Protein AF-A1ZEI4-F1 (afdb_monomer_lite)

pLDDT: mean 86.23, std 11.78, range [43.34, 96.62]

Structure (mmCIF, N/CA/C/O backbone):
data_AF-A1ZEI4-F1
#
_entry.id   AF-A1ZEI4-F1
#
loop_
_atom_site.group_PDB
_atom_site.id
_atom_site.type_symbol
_atom_site.label_atom_id
_atom_site.label_alt_id
_atom_site.label_comp_id
_atom_site.label_asym_id
_atom_site.label_entity_id
_atom_site.label_seq_id
_atom_site.pdbx_PDB_ins_code
_atom_site.Cartn_x
_atom_site.Cartn_y
_atom_site.Cartn_z
_atom_site.occupancy
_atom_site.B_iso_or_equiv
_atom_site.auth_seq_id
_atom_site.auth_comp_id
_atom_site.auth_asym_id
_atom_site.auth_atom_id
_atom_site.pdbx_PDB_model_num
ATOM 1 N N . MET A 1 1 ? 19.259 29.537 -22.374 1.00 51.06 1 MET A N 1
ATOM 2 C CA . MET A 1 1 ? 19.710 28.128 -22.370 1.00 51.06 1 MET A CA 1
ATOM 3 C C . MET A 1 1 ? 18.595 27.270 -21.790 1.00 51.06 1 MET A C 1
ATOM 5 O O . MET A 1 1 ? 18.372 27.318 -20.586 1.00 51.06 1 MET A O 1
ATOM 9 N N . SER A 1 2 ? 17.833 26.570 -22.631 1.00 57.28 2 SER A N 1
ATOM 10 C CA . SER A 1 2 ? 16.853 25.578 -22.183 1.00 57.28 2 SER A CA 1
ATOM 11 C C . SER A 1 2 ? 17.604 24.323 -21.741 1.00 57.28 2 SER A C 1
ATOM 13 O O . SER A 1 2 ? 18.310 23.696 -22.524 1.00 57.28 2 SER A O 1
ATOM 15 N N . TRP A 1 3 ? 17.487 23.968 -20.464 1.00 68.12 3 TRP A N 1
ATOM 16 C CA . TRP A 1 3 ? 17.975 22.688 -19.955 1.00 68.12 3 TRP A CA 1
ATOM 17 C C . TRP A 1 3 ? 17.010 21.588 -20.396 1.00 68.12 3 TRP A C 1
ATOM 19 O O . TR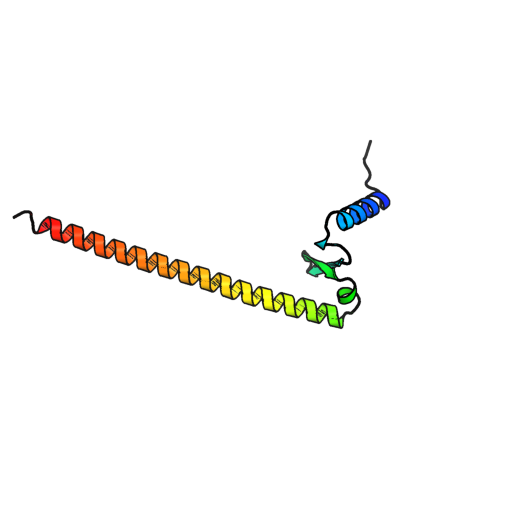P A 1 3 ? 16.135 21.165 -19.638 1.00 68.12 3 TRP A O 1
ATOM 29 N N . GLU A 1 4 ? 17.115 21.162 -21.651 1.00 84.19 4 GLU A N 1
ATOM 30 C CA . GLU A 1 4 ? 16.332 20.030 -22.129 1.00 84.19 4 GLU A CA 1
ATOM 31 C C . GLU A 1 4 ? 16.863 18.738 -21.513 1.00 84.19 4 GLU A C 1
ATOM 33 O O . GLU A 1 4 ? 17.978 18.294 -21.773 1.00 84.19 4 GLU A O 1
ATOM 38 N N . ILE A 1 5 ? 16.041 18.127 -20.659 1.00 84.19 5 ILE A N 1
ATOM 39 C CA . ILE A 1 5 ? 16.358 16.844 -20.037 1.00 84.19 5 ILE A CA 1
ATOM 40 C C . ILE A 1 5 ? 16.322 15.763 -21.115 1.00 84.19 5 ILE A C 1
ATOM 42 O O . ILE A 1 5 ? 15.239 15.330 -21.538 1.00 84.19 5 ILE A O 1
ATOM 46 N N . THR A 1 6 ? 17.501 15.274 -21.492 1.00 91.38 6 THR A N 1
ATOM 47 C CA . THR A 1 6 ? 17.642 14.242 -22.516 1.00 91.38 6 THR A CA 1
ATOM 48 C C . THR A 1 6 ? 17.179 12.871 -22.013 1.00 91.38 6 THR A C 1
ATOM 50 O O . THR A 1 6 ? 17.016 12.611 -20.812 1.00 91.38 6 THR A O 1
ATOM 53 N N . TRP A 1 7 ? 16.964 11.937 -22.942 1.00 88.75 7 TRP A N 1
ATOM 54 C CA . TRP A 1 7 ? 16.660 10.545 -22.597 1.00 88.75 7 TRP A CA 1
ATOM 55 C C . TRP A 1 7 ? 17.791 9.888 -21.788 1.00 88.75 7 TRP A C 1
ATOM 57 O O . TRP A 1 7 ? 17.527 9.125 -20.851 1.00 88.75 7 TRP A O 1
ATOM 67 N N . GLU A 1 8 ? 19.047 10.218 -22.099 1.00 91.25 8 GLU A N 1
ATOM 68 C CA . GLU A 1 8 ? 20.205 9.715 -21.362 1.00 91.25 8 GLU A CA 1
ATOM 69 C C . GLU A 1 8 ? 20.233 10.207 -19.919 1.00 91.25 8 GLU A C 1
ATOM 71 O O . GLU A 1 8 ? 20.485 9.408 -19.013 1.00 91.25 8 GLU A O 1
ATOM 76 N N . ASP A 1 9 ? 19.904 11.479 -19.685 1.00 89.94 9 ASP A N 1
ATOM 77 C CA . ASP A 1 9 ? 19.853 12.056 -18.339 1.00 89.94 9 ASP A CA 1
ATOM 78 C C . ASP A 1 9 ? 18.812 11.346 -17.478 1.00 89.94 9 ASP A C 1
ATOM 80 O O . ASP A 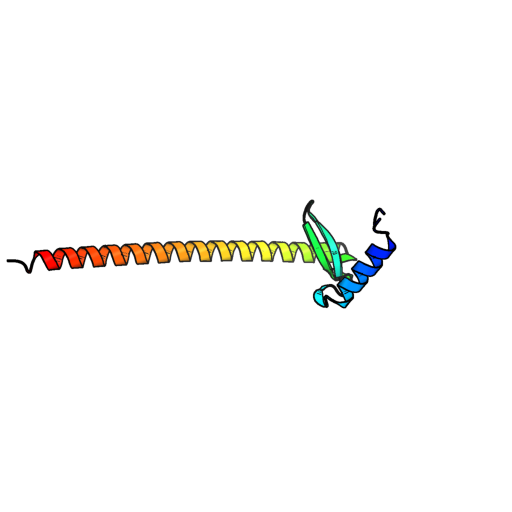1 9 ? 19.084 10.970 -16.334 1.00 89.94 9 ASP A O 1
ATOM 84 N N . ARG A 1 10 ? 17.642 11.031 -18.051 1.00 88.19 10 ARG A N 1
ATOM 85 C CA . ARG A 1 10 ? 16.611 10.228 -17.370 1.00 88.19 10 ARG A CA 1
ATOM 86 C C . ARG A 1 10 ? 17.124 8.830 -17.032 1.00 88.19 10 ARG A C 1
ATOM 88 O O . ARG A 1 10 ? 16.828 8.305 -15.952 1.00 88.19 10 ARG A O 1
ATOM 95 N N . ARG A 1 11 ? 17.896 8.208 -17.929 1.00 88.88 11 ARG A N 1
ATOM 96 C CA . ARG A 1 11 ? 18.479 6.875 -17.710 1.00 88.88 11 ARG A CA 1
ATOM 97 C C . ARG A 1 11 ? 19.535 6.903 -16.603 1.00 88.88 11 ARG A C 1
ATOM 99 O O . ARG A 1 11 ? 19.489 6.050 -15.712 1.00 88.88 11 ARG A O 1
ATOM 106 N N . LYS A 1 12 ? 20.436 7.892 -16.627 1.00 89.44 12 LYS A N 1
ATOM 107 C CA . LYS A 1 12 ? 21.474 8.126 -15.609 1.00 89.44 12 LYS A CA 1
ATOM 108 C C . LYS A 1 12 ? 20.843 8.407 -14.244 1.00 89.44 12 LYS A C 1
ATOM 110 O O . LYS A 1 12 ? 21.172 7.727 -13.273 1.00 89.44 12 LYS A O 1
ATOM 115 N N . ALA A 1 13 ? 19.850 9.294 -14.178 1.00 86.19 13 ALA A N 1
ATOM 116 C CA . ALA A 1 13 ? 19.108 9.596 -12.954 1.00 86.19 13 ALA A CA 1
ATOM 117 C C . ALA A 1 13 ? 18.395 8.360 -12.379 1.00 86.19 13 ALA A C 1
ATOM 119 O O . ALA A 1 13 ? 18.446 8.106 -11.174 1.00 86.19 13 ALA A O 1
ATOM 120 N N . LYS A 1 14 ? 17.776 7.534 -13.234 1.00 83.12 14 LYS A N 1
ATOM 121 C CA . LYS A 1 14 ? 17.136 6.279 -12.812 1.00 83.12 14 LYS A CA 1
ATOM 122 C C . LYS A 1 14 ? 18.142 5.281 -12.237 1.00 83.12 14 LYS A C 1
ATOM 124 O O . LYS A 1 14 ? 17.855 4.663 -11.212 1.00 83.12 14 LYS A O 1
ATOM 129 N N . ALA A 1 15 ? 19.301 5.122 -12.873 1.00 84.19 15 ALA A N 1
ATOM 130 C CA . ALA A 1 15 ? 20.363 4.249 -12.378 1.00 84.19 15 ALA A CA 1
ATOM 131 C C . ALA A 1 15 ? 20.906 4.745 -11.027 1.00 84.19 15 ALA A C 1
ATOM 133 O O . ALA A 1 15 ? 20.972 3.974 -10.070 1.00 84.19 15 ALA A O 1
ATOM 134 N N . LEU A 1 16 ? 21.181 6.048 -10.911 1.00 87.12 16 LEU A N 1
ATOM 135 C CA . LEU A 1 16 ? 21.615 6.689 -9.669 1.00 87.12 16 LEU A CA 1
ATOM 136 C C . LEU A 1 16 ? 20.593 6.489 -8.538 1.00 87.12 16 LEU A C 1
ATOM 138 O O . LEU A 1 16 ? 20.959 6.137 -7.416 1.00 87.12 16 LEU A O 1
ATOM 142 N N . ALA A 1 17 ? 19.299 6.644 -8.833 1.00 81.12 17 ALA A N 1
ATOM 143 C CA . ALA A 1 17 ? 18.226 6.407 -7.872 1.00 81.12 17 ALA A CA 1
ATOM 144 C C . ALA A 1 17 ? 18.164 4.941 -7.413 1.00 81.12 17 ALA A C 1
ATOM 146 O O . ALA A 1 17 ? 17.947 4.683 -6.230 1.00 81.12 17 ALA A O 1
ATOM 147 N N . GLN A 1 18 ? 18.383 3.976 -8.312 1.00 79.94 18 GLN A N 1
ATOM 148 C CA . GLN A 1 18 ? 18.439 2.552 -7.960 1.00 79.94 18 GLN A CA 1
ATOM 149 C C . GLN A 1 18 ? 19.663 2.195 -7.110 1.00 79.94 18 GLN A C 1
ATOM 151 O O . GLN A 1 18 ? 19.544 1.356 -6.217 1.00 79.94 18 GLN A O 1
ATOM 156 N N . ILE A 1 19 ? 20.813 2.828 -7.367 1.00 80.62 19 ILE A N 1
ATOM 157 C CA . ILE A 1 19 ? 22.039 2.655 -6.575 1.00 80.62 19 ILE A CA 1
ATOM 158 C C . ILE A 1 19 ? 21.837 3.217 -5.165 1.00 80.62 19 ILE A C 1
ATOM 160 O O . ILE A 1 19 ? 22.076 2.522 -4.179 1.00 80.62 19 ILE A O 1
ATOM 164 N N . ARG A 1 20 ? 21.332 4.453 -5.061 1.00 82.81 20 ARG A N 1
ATOM 165 C CA . ARG A 1 20 ? 21.120 5.135 -3.774 1.00 82.81 20 ARG A CA 1
ATOM 166 C C . ARG A 1 20 ? 19.997 4.501 -2.953 1.00 82.81 20 ARG A C 1
ATOM 168 O O . ARG A 1 20 ? 20.097 4.406 -1.733 1.00 82.81 20 ARG A O 1
ATOM 175 N N . GLN A 1 21 ? 18.922 4.040 -3.594 1.00 82.81 21 GLN A N 1
ATOM 176 C CA . GLN A 1 21 ? 17.777 3.449 -2.903 1.00 82.81 21 GLN A CA 1
ATOM 177 C C . GLN A 1 21 ? 17.796 1.922 -3.001 1.00 82.81 21 GLN A C 1
ATOM 179 O O . GLN A 1 21 ? 17.163 1.338 -3.884 1.00 82.81 21 GLN A O 1
ATOM 184 N N . LYS A 1 22 ? 18.422 1.256 -2.016 1.00 79.50 22 LYS A N 1
ATOM 185 C CA . LYS A 1 22 ? 18.476 -0.222 -1.912 1.00 79.50 22 LYS A CA 1
ATOM 186 C C . LYS A 1 22 ? 17.109 -0.890 -2.135 1.00 79.50 22 LYS A C 1
ATOM 188 O O . LYS A 1 22 ? 17.017 -1.910 -2.811 1.00 79.50 22 LYS A O 1
ATOM 193 N N . ARG A 1 23 ? 16.025 -0.274 -1.643 1.00 80.75 23 ARG A N 1
ATOM 194 C CA . ARG A 1 23 ? 14.641 -0.766 -1.785 1.00 80.75 23 ARG A CA 1
ATOM 195 C C . ARG A 1 23 ? 14.110 -0.811 -3.224 1.00 80.75 23 ARG A C 1
ATOM 197 O O . ARG A 1 23 ? 13.106 -1.489 -3.446 1.00 80.75 23 ARG A O 1
ATOM 204 N N . LEU A 1 24 ? 14.715 -0.077 -4.159 1.00 81.44 24 LEU A N 1
ATOM 205 C CA . LEU A 1 24 ? 14.332 -0.020 -5.576 1.00 81.44 24 LEU A CA 1
ATOM 206 C C . LEU A 1 24 ? 15.165 -0.963 -6.453 1.00 81.44 24 LEU A C 1
ATOM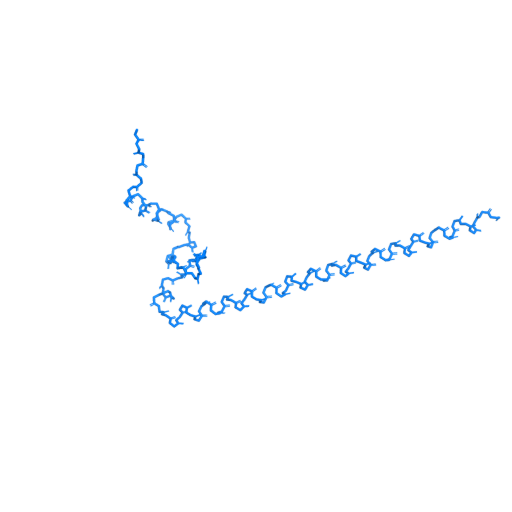 208 O O . LEU A 1 24 ? 14.780 -1.236 -7.593 1.00 81.44 24 LEU A O 1
ATOM 212 N N . ARG A 1 25 ? 16.283 -1.488 -5.936 1.00 83.19 25 ARG A N 1
ATOM 213 C CA . ARG A 1 25 ? 17.145 -2.420 -6.667 1.00 83.19 25 ARG A CA 1
ATOM 214 C C . ARG A 1 25 ? 16.343 -3.653 -7.096 1.00 83.19 25 ARG A C 1
ATOM 216 O O . ARG A 1 25 ? 15.635 -4.263 -6.299 1.00 83.19 25 ARG A O 1
ATOM 223 N N . GLY A 1 26 ? 16.416 -4.002 -8.382 1.00 84.94 26 GLY A N 1
ATOM 224 C CA . GLY A 1 26 ? 15.708 -5.161 -8.944 1.00 84.94 26 GLY A CA 1
ATOM 225 C C . GLY A 1 26 ? 14.180 -5.026 -9.036 1.00 84.94 26 GLY A C 1
ATOM 226 O O . GLY A 1 26 ? 13.504 -6.005 -9.375 1.00 84.94 26 GLY A O 1
ATOM 227 N N . LYS A 1 27 ? 13.619 -3.840 -8.767 1.00 89.88 27 LYS A N 1
ATOM 228 C CA . LYS A 1 27 ? 12.190 -3.550 -8.931 1.00 89.88 27 LYS A CA 1
ATOM 229 C C . LYS A 1 27 ? 11.936 -2.717 -10.181 1.00 89.88 27 LYS A C 1
ATOM 231 O O . LYS A 1 27 ? 12.780 -1.935 -10.613 1.00 89.88 27 LYS A O 1
ATOM 236 N N . ILE A 1 28 ? 10.752 -2.886 -10.754 1.00 89.38 28 ILE A N 1
ATOM 237 C CA . ILE A 1 28 ? 10.273 -2.105 -11.891 1.00 89.38 28 ILE A CA 1
ATOM 238 C C . ILE A 1 28 ? 9.004 -1.353 -11.508 1.00 89.38 28 ILE A C 1
ATOM 240 O O . ILE A 1 28 ? 8.247 -1.800 -10.646 1.00 89.38 28 ILE A O 1
ATOM 244 N N . LYS A 1 29 ? 8.810 -0.196 -12.137 1.00 90.50 29 LYS A N 1
ATOM 245 C CA . LYS A 1 29 ? 7.635 0.649 -11.945 1.00 90.50 29 LYS A CA 1
ATOM 246 C C . LYS A 1 29 ? 6.487 0.069 -12.780 1.00 90.50 29 LYS A C 1
ATOM 248 O O . LYS A 1 29 ? 6.661 -0.116 -13.980 1.00 90.50 29 LYS A O 1
ATOM 253 N N . VAL A 1 30 ? 5.363 -0.241 -12.144 1.00 90.25 30 VAL A N 1
ATOM 254 C CA . VAL A 1 30 ? 4.156 -0.809 -12.767 1.00 90.25 30 VAL A CA 1
ATOM 255 C C . VAL A 1 30 ? 2.979 0.098 -12.439 1.00 90.25 30 VAL A C 1
ATOM 257 O O . VAL A 1 30 ? 2.827 0.505 -11.285 1.00 90.25 30 VAL A O 1
ATOM 260 N N . GLN A 1 31 ? 2.172 0.423 -13.444 1.00 90.31 31 GLN A N 1
ATOM 261 C CA . GLN A 1 31 ? 0.912 1.132 -13.255 1.00 90.31 31 GLN A CA 1
ATOM 262 C C . GLN A 1 31 ? -0.151 0.127 -12.814 1.00 90.31 31 GLN A C 1
ATOM 264 O O . GLN A 1 31 ? -0.326 -0.907 -13.455 1.00 90.31 31 GLN A O 1
ATOM 269 N N . VAL A 1 32 ? -0.802 0.395 -11.686 1.00 87.31 32 VAL A N 1
ATOM 270 C CA . VAL A 1 32 ? -1.852 -0.475 -11.122 1.00 87.31 32 VAL A CA 1
ATOM 271 C C . VAL A 1 32 ? -3.232 0.125 -11.351 1.00 87.31 32 VAL A C 1
ATOM 273 O O . VAL A 1 32 ? -4.202 -0.607 -11.477 1.00 87.31 32 VAL A O 1
ATOM 276 N N . ASP A 1 33 ? -3.297 1.452 -11.415 1.00 87.31 33 ASP A N 1
ATOM 277 C CA . ASP A 1 33 ? -4.505 2.238 -11.635 1.00 87.31 33 ASP A CA 1
ATOM 278 C C . ASP A 1 33 ? -4.111 3.526 -12.381 1.00 87.31 33 ASP A C 1
ATOM 280 O O . ASP A 1 33 ? -2.920 3.855 -12.449 1.00 87.31 33 ASP A O 1
ATOM 284 N N . HIS A 1 34 ? -5.082 4.270 -12.909 1.00 86.19 34 HIS A N 1
ATOM 285 C CA . HIS A 1 34 ? -4.887 5.483 -13.707 1.00 86.19 34 HIS A CA 1
ATOM 286 C C . HIS A 1 34 ? -3.877 6.456 -13.068 1.00 86.19 34 HIS A C 1
ATOM 288 O O . HIS A 1 34 ? -2.949 6.898 -13.742 1.00 86.19 34 HIS A O 1
ATOM 294 N N . ASN A 1 35 ? -3.951 6.654 -11.747 1.00 90.75 35 ASN A N 1
ATOM 295 C CA . ASN A 1 35 ? -3.070 7.559 -10.999 1.00 90.75 35 ASN A CA 1
ATOM 296 C C . ASN A 1 35 ? -2.067 6.861 -10.063 1.00 90.75 35 ASN A C 1
ATOM 298 O O . ASN A 1 35 ? -1.320 7.529 -9.348 1.00 90.75 35 ASN A O 1
ATOM 302 N N . THR A 1 36 ? -2.007 5.524 -10.053 1.00 88.31 36 THR A N 1
ATOM 303 C CA . THR A 1 36 ? -1.197 4.786 -9.070 1.00 88.31 36 THR A CA 1
ATOM 304 C C . THR A 1 36 ? -0.101 3.958 -9.723 1.00 88.31 36 THR A C 1
ATOM 306 O O . THR A 1 36 ? -0.354 2.993 -10.445 1.00 88.31 36 THR A O 1
ATOM 309 N N . TRP A 1 37 ? 1.144 4.274 -9.363 1.00 90.69 37 TRP A N 1
ATOM 310 C CA . TRP A 1 37 ? 2.330 3.521 -9.758 1.00 90.69 37 TRP A CA 1
ATOM 311 C C . TRP A 1 37 ? 3.001 2.890 -8.546 1.00 90.69 37 TRP A C 1
ATOM 313 O O . TRP A 1 37 ? 3.234 3.555 -7.537 1.00 90.69 37 TRP A O 1
ATOM 323 N N . ILE A 1 38 ? 3.385 1.621 -8.663 1.00 90.62 38 ILE A N 1
ATOM 324 C CA . ILE A 1 38 ? 4.103 0.907 -7.605 1.00 90.62 38 ILE A CA 1
ATOM 325 C C . ILE A 1 38 ? 5.397 0.293 -8.134 1.00 90.62 38 ILE A C 1
ATOM 327 O O . ILE A 1 38 ? 5.541 0.020 -9.325 1.00 90.62 38 ILE A O 1
ATOM 331 N N . TYR A 1 39 ? 6.340 0.033 -7.231 1.00 91.44 39 TYR A N 1
ATOM 332 C CA . TYR A 1 39 ? 7.561 -0.702 -7.546 1.00 91.44 39 TYR A CA 1
ATOM 333 C C . TYR A 1 39 ? 7.416 -2.172 -7.157 1.00 91.44 39 TYR A C 1
ATOM 335 O O . TYR A 1 39 ? 7.310 -2.498 -5.974 1.00 91.44 39 TYR A O 1
ATOM 343 N N . VAL A 1 40 ? 7.469 -3.062 -8.147 1.00 92.00 40 VAL A N 1
ATOM 344 C CA . VAL A 1 40 ? 7.315 -4.515 -7.972 1.00 92.00 40 VAL A CA 1
ATOM 345 C C . VAL A 1 40 ? 8.612 -5.224 -8.365 1.00 92.00 40 VAL A C 1
ATOM 347 O O . VAL A 1 40 ? 9.255 -4.807 -9.331 1.00 92.00 40 VAL A O 1
ATOM 350 N N . PRO A 1 41 ? 9.032 -6.300 -7.673 1.00 92.06 41 PRO A N 1
ATOM 351 C CA . PRO A 1 41 ? 10.156 -7.121 -8.116 1.00 92.06 41 PRO A CA 1
ATOM 352 C C . PRO A 1 41 ? 10.015 -7.559 -9.579 1.00 92.06 41 PRO A C 1
ATOM 354 O O . PRO A 1 41 ? 8.974 -8.082 -9.981 1.00 92.06 41 PRO A O 1
ATOM 357 N N . LYS A 1 42 ? 11.088 -7.409 -10.368 1.00 90.62 42 LYS A N 1
ATOM 358 C CA . LYS A 1 42 ? 11.093 -7.726 -11.810 1.00 90.62 42 LYS A CA 1
ATOM 359 C C . LYS A 1 42 ? 10.605 -9.152 -12.101 1.00 90.62 42 LYS A C 1
ATOM 361 O O . LYS A 1 42 ? 9.888 -9.370 -13.071 1.00 90.62 42 LYS A O 1
ATOM 366 N N . LYS A 1 43 ? 10.948 -10.117 -11.236 1.00 91.31 43 LYS A N 1
ATOM 367 C CA . LYS A 1 43 ? 10.527 -11.528 -11.345 1.00 91.31 43 LYS A CA 1
ATOM 368 C C . LYS A 1 43 ? 9.005 -11.715 -11.241 1.00 91.31 43 LYS A C 1
ATOM 370 O O . LYS A 1 43 ? 8.461 -12.600 -11.891 1.00 91.31 43 LYS A 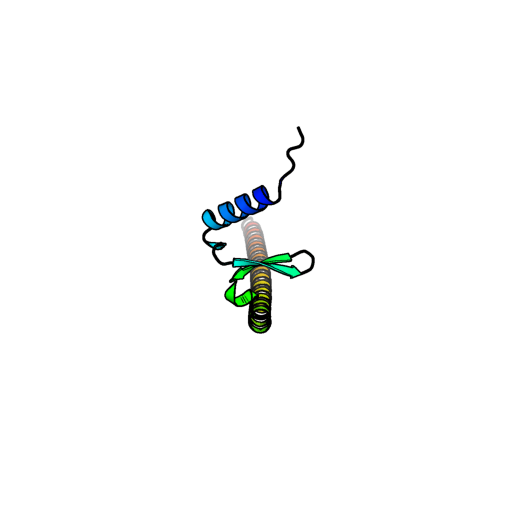O 1
ATOM 375 N N . ILE A 1 44 ? 8.331 -10.894 -10.436 1.00 91.94 44 ILE A N 1
ATOM 376 C CA . ILE A 1 44 ? 6.873 -10.931 -10.263 1.00 91.94 44 ILE A CA 1
ATOM 377 C C . ILE A 1 44 ? 6.205 -10.216 -11.436 1.00 91.94 44 ILE A C 1
ATOM 379 O O . ILE A 1 44 ? 5.293 -10.763 -12.043 1.00 91.94 44 ILE A O 1
ATOM 383 N N . ALA A 1 45 ? 6.708 -9.035 -11.801 1.00 90.31 45 ALA A N 1
ATOM 384 C CA . ALA A 1 45 ? 6.110 -8.217 -12.851 1.00 90.31 45 ALA A CA 1
ATOM 385 C C . ALA A 1 45 ? 6.220 -8.826 -14.263 1.00 90.31 45 ALA A C 1
ATOM 387 O O . ALA A 1 45 ? 5.382 -8.544 -15.109 1.00 90.31 45 ALA A O 1
ATOM 388 N N . ARG A 1 46 ? 7.211 -9.697 -14.515 1.00 90.81 46 ARG A N 1
ATOM 389 C CA . ARG A 1 46 ? 7.346 -10.439 -15.784 1.00 90.81 46 ARG A CA 1
ATOM 390 C C . ARG A 1 46 ? 6.238 -11.469 -16.027 1.00 90.81 46 ARG A C 1
ATOM 392 O O . ARG A 1 46 ? 6.000 -11.828 -17.171 1.00 90.81 46 ARG A O 1
ATOM 399 N N . SER A 1 47 ? 5.589 -11.978 -14.979 1.00 93.69 47 SER A N 1
ATOM 400 C CA . SER A 1 47 ? 4.551 -13.006 -15.104 1.00 93.69 47 SER A CA 1
ATOM 401 C C . SER A 1 47 ? 3.190 -12.420 -14.756 1.00 93.69 47 SER A C 1
ATOM 403 O O . SER A 1 47 ? 2.947 -12.059 -13.606 1.00 93.69 47 SER A O 1
ATOM 405 N N . LYS A 1 48 ? 2.267 -12.396 -15.725 1.00 90.31 48 LYS A N 1
ATOM 406 C CA . LYS A 1 48 ? 0.897 -11.889 -15.530 1.00 90.31 48 LYS A CA 1
ATOM 407 C C . LYS A 1 48 ? 0.191 -12.572 -14.354 1.00 90.31 48 LYS A C 1
ATOM 409 O O . LYS A 1 48 ? -0.436 -11.897 -13.541 1.00 90.31 48 LYS A O 1
ATOM 414 N N . ARG A 1 49 ? 0.345 -13.896 -14.217 1.00 94.75 49 ARG A N 1
ATOM 415 C CA . ARG A 1 49 ? -0.223 -14.678 -13.105 1.00 94.75 49 ARG A CA 1
ATOM 416 C C . ARG A 1 49 ? 0.351 -14.248 -11.752 1.00 94.75 49 ARG A C 1
ATOM 418 O O . ARG A 1 49 ? -0.415 -13.984 -10.829 1.00 94.75 49 ARG A O 1
ATOM 425 N N . LYS A 1 50 ? 1.680 -14.135 -11.635 1.00 94.44 50 LYS A N 1
ATOM 426 C CA . LYS A 1 50 ? 2.334 -13.717 -10.380 1.00 94.44 50 LYS A CA 1
ATOM 427 C C . LYS A 1 50 ? 2.005 -12.269 -10.025 1.00 94.44 50 LYS A C 1
ATOM 429 O O . LYS A 1 50 ? 1.772 -11.976 -8.858 1.00 94.44 50 LYS A O 1
ATOM 434 N N . LEU A 1 51 ? 1.955 -11.384 -11.021 1.00 92.38 51 LEU A N 1
ATOM 435 C CA . LEU A 1 51 ? 1.581 -9.988 -10.831 1.00 92.38 51 LEU A CA 1
ATOM 436 C C . LEU A 1 51 ? 0.143 -9.862 -10.317 1.00 92.38 51 LEU A C 1
ATOM 438 O O . LEU A 1 51 ? -0.072 -9.173 -9.327 1.00 92.38 51 LEU A O 1
ATOM 442 N N . ARG A 1 52 ? -0.819 -10.576 -10.917 1.00 92.88 52 ARG A N 1
ATOM 443 C CA . ARG A 1 52 ? -2.211 -10.598 -10.437 1.00 92.88 52 ARG A CA 1
ATOM 444 C C . ARG A 1 52 ? -2.309 -11.086 -8.993 1.00 92.88 52 ARG A C 1
ATOM 446 O O . ARG A 1 52 ? -2.868 -10.381 -8.166 1.00 92.88 52 ARG A O 1
ATOM 453 N N . ALA A 1 53 ? -1.693 -12.224 -8.669 1.00 94.00 53 ALA A N 1
ATOM 454 C CA . ALA A 1 53 ? -1.701 -12.756 -7.305 1.00 94.00 53 ALA A CA 1
ATOM 455 C C . ALA A 1 53 ? -1.078 -11.781 -6.286 1.00 94.00 53 ALA A C 1
ATOM 457 O O . ALA A 1 53 ? -1.598 -11.602 -5.184 1.00 94.00 53 ALA A O 1
ATOM 458 N N . PHE A 1 54 ? 0.018 -11.116 -6.665 1.00 93.00 54 PHE A N 1
ATOM 459 C CA . PHE A 1 54 ? 0.656 -10.092 -5.840 1.00 93.00 54 PHE A CA 1
ATOM 460 C C . PHE A 1 54 ? -0.273 -8.898 -5.582 1.00 93.00 54 PHE A C 1
ATOM 462 O O . PHE A 1 54 ? -0.378 -8.446 -4.442 1.00 93.00 54 PHE A O 1
ATOM 469 N N . LEU A 1 55 ? -0.953 -8.404 -6.621 1.00 91.94 55 LEU A N 1
ATOM 470 C CA . LEU A 1 55 ? -1.889 -7.285 -6.506 1.00 91.94 55 LEU A CA 1
ATOM 471 C C . LEU A 1 55 ? -3.107 -7.658 -5.652 1.00 91.94 55 LEU A C 1
ATOM 473 O O . LEU A 1 55 ? -3.399 -6.944 -4.701 1.00 91.94 55 LEU A O 1
ATOM 477 N N . SER A 1 56 ? -3.718 -8.826 -5.868 1.00 93.00 56 SER A N 1
ATOM 478 C CA . SER A 1 56 ? -4.845 -9.290 -5.046 1.00 93.00 56 SER A CA 1
ATOM 479 C C . SER A 1 56 ? -4.476 -9.431 -3.565 1.00 93.00 56 SER A C 1
ATOM 481 O O . SER A 1 56 ? -5.230 -9.015 -2.688 1.00 93.00 56 SER A O 1
ATOM 483 N N . CYS A 1 57 ? -3.288 -9.968 -3.261 1.00 93.31 57 CYS A N 1
ATOM 484 C CA . CYS A 1 57 ? -2.796 -10.058 -1.883 1.00 93.31 57 CYS A CA 1
ATOM 485 C C . CYS A 1 57 ? -2.587 -8.670 -1.257 1.00 93.31 57 CYS A C 1
ATOM 487 O O . CYS A 1 57 ? -2.920 -8.445 -0.092 1.00 93.31 57 CYS A O 1
ATOM 489 N N . ARG A 1 58 ? -2.055 -7.720 -2.034 1.00 90.62 58 ARG A N 1
ATOM 490 C CA . ARG A 1 58 ? -1.889 -6.331 -1.600 1.00 90.62 58 ARG A CA 1
ATOM 491 C C . ARG A 1 58 ? -3.235 -5.679 -1.291 1.00 90.62 58 ARG A C 1
ATOM 493 O O . ARG A 1 58 ? -3.350 -5.047 -0.244 1.00 90.62 58 ARG A O 1
ATOM 500 N N . ASP A 1 59 ? -4.225 -5.843 -2.158 1.00 90.81 59 ASP A N 1
ATOM 501 C CA . ASP A 1 59 ? -5.540 -5.225 -1.984 1.00 90.81 59 ASP A CA 1
ATOM 502 C C . ASP A 1 59 ? -6.253 -5.780 -0.748 1.00 90.81 59 ASP A C 1
ATOM 504 O O . ASP A 1 59 ? -6.775 -5.007 0.056 1.00 90.81 59 ASP A O 1
ATOM 508 N N . ARG A 1 60 ? -6.151 -7.094 -0.504 1.00 94.25 60 ARG A N 1
ATOM 509 C CA . ARG A 1 60 ? -6.669 -7.711 0.725 1.00 94.25 60 ARG A CA 1
ATOM 510 C C . ARG A 1 60 ? -6.054 -7.094 1.983 1.00 94.25 60 ARG A C 1
ATOM 512 O O . ARG A 1 60 ? -6.780 -6.669 2.875 1.00 94.25 60 ARG A O 1
ATOM 519 N N . LYS A 1 61 ? -4.725 -6.950 2.025 1.00 93.69 61 LYS A N 1
ATOM 520 C CA . LYS A 1 61 ? -4.027 -6.313 3.159 1.00 93.69 61 LYS A CA 1
ATOM 521 C C . LYS A 1 61 ? -4.435 -4.854 3.362 1.00 93.69 61 LYS A C 1
ATOM 523 O O . LYS A 1 61 ? -4.476 -4.376 4.493 1.00 93.69 61 LYS A O 1
ATOM 528 N N . LEU A 1 62 ? -4.712 -4.124 2.281 1.00 91.31 62 LEU A N 1
ATOM 529 C CA . LEU A 1 62 ? -5.188 -2.743 2.372 1.00 91.31 62 LEU A CA 1
ATOM 530 C C . LEU A 1 62 ? -6.597 -2.671 2.966 1.00 91.31 62 LEU A C 1
ATOM 532 O O . LEU A 1 62 ? -6.861 -1.770 3.762 1.00 91.31 62 LEU A O 1
ATOM 536 N N . LEU A 1 63 ? -7.476 -3.613 2.620 1.00 93.88 63 LEU A N 1
ATOM 537 C CA . LEU A 1 63 ? -8.808 -3.722 3.217 1.00 93.88 63 LEU A CA 1
ATOM 538 C C . LEU A 1 63 ? -8.730 -4.079 4.705 1.00 93.88 63 LEU A C 1
ATOM 540 O O . LEU A 1 63 ? -9.327 -3.379 5.520 1.00 93.88 63 LEU A O 1
ATOM 544 N N . GLU A 1 64 ? -7.931 -5.087 5.066 1.00 94.94 64 GLU A N 1
ATOM 545 C CA . GLU A 1 64 ? -7.684 -5.483 6.462 1.00 94.94 64 GLU A CA 1
ATOM 546 C C . GLU A 1 64 ? -7.175 -4.292 7.294 1.00 94.94 64 GLU A C 1
ATOM 548 O O . GLU A 1 64 ? -7.694 -3.999 8.372 1.00 94.94 64 GLU A O 1
ATOM 553 N N . LYS A 1 65 ? -6.205 -3.536 6.761 1.00 94.62 65 LYS A N 1
ATOM 554 C CA . LYS A 1 65 ? -5.667 -2.348 7.431 1.00 94.62 65 LYS A CA 1
ATOM 555 C C . LYS A 1 65 ? -6.723 -1.258 7.618 1.00 94.62 65 LYS A C 1
ATOM 557 O O . LYS A 1 65 ? -6.808 -0.681 8.699 1.00 94.62 65 LYS A O 1
ATOM 562 N N . LYS A 1 66 ? -7.527 -0.972 6.588 1.00 95.31 66 LYS A N 1
ATOM 563 C CA . LYS A 1 66 ? -8.617 0.012 6.684 1.00 95.31 66 LYS A CA 1
ATOM 564 C C . LYS A 1 66 ? -9.631 -0.391 7.753 1.00 95.31 66 LYS A C 1
ATOM 566 O O . LYS A 1 66 ? -10.008 0.458 8.555 1.00 95.31 66 LYS A O 1
ATOM 571 N N . ALA A 1 67 ? -10.020 -1.666 7.796 1.00 95.12 67 ALA A N 1
ATOM 572 C CA . ALA A 1 67 ? -10.941 -2.188 8.802 1.00 95.12 67 ALA A CA 1
ATOM 573 C C . ALA A 1 67 ? -10.384 -2.000 10.224 1.00 95.12 67 ALA A C 1
ATOM 575 O O . ALA A 1 67 ? -11.058 -1.438 11.093 1.00 95.12 67 ALA A O 1
ATOM 576 N N . LEU A 1 68 ? -9.114 -2.353 10.438 1.00 96.00 68 LEU A N 1
ATOM 577 C CA . LEU A 1 68 ? -8.445 -2.150 11.721 1.00 96.00 68 LEU A CA 1
ATOM 578 C C . LEU A 1 68 ? -8.384 -0.665 12.112 1.00 96.00 68 LEU A C 1
ATOM 580 O O . LEU A 1 68 ? -8.714 -0.298 13.237 1.00 96.00 68 LEU A O 1
ATOM 584 N N . GLU A 1 69 ? -8.008 0.217 11.183 1.00 95.69 69 GLU A N 1
ATOM 585 C CA . GLU A 1 69 ? -7.964 1.663 11.427 1.00 95.69 69 GLU A CA 1
ATOM 586 C C . GLU A 1 69 ? -9.349 2.230 11.782 1.00 95.69 69 GLU A C 1
ATOM 588 O O . GLU A 1 69 ? -9.457 3.109 12.644 1.00 95.69 69 GLU A O 1
ATOM 593 N N . THR A 1 70 ? -10.419 1.735 11.150 1.00 95.56 70 THR A N 1
ATOM 594 C CA . THR A 1 70 ? -11.790 2.137 11.491 1.00 95.56 70 THR A CA 1
ATOM 595 C C . THR A 1 70 ? -12.203 1.671 12.882 1.00 95.56 70 THR A C 1
ATOM 597 O O . THR A 1 70 ? -12.767 2.469 13.634 1.00 95.56 70 THR A O 1
ATOM 600 N N . GLN A 1 71 ? -11.853 0.441 13.263 1.00 94.75 71 GLN A N 1
ATOM 601 C CA . GLN A 1 71 ? -12.126 -0.095 14.594 1.00 94.75 71 GLN A CA 1
ATOM 602 C C . GLN A 1 71 ? -11.393 0.708 15.672 1.00 94.75 71 GLN A C 1
ATOM 604 O O . GLN A 1 71 ? -12.019 1.230 16.590 1.00 94.75 71 GLN A O 1
ATOM 609 N N . VAL A 1 72 ? -10.088 0.943 15.500 1.00 96.62 72 VAL A N 1
ATOM 610 C CA . VAL A 1 72 ? -9.286 1.743 16.441 1.00 96.62 72 VAL A CA 1
ATOM 611 C C . VAL A 1 72 ? -9.868 3.150 16.628 1.00 96.62 72 VAL A C 1
ATOM 613 O O . VAL A 1 72 ? -9.902 3.677 17.745 1.00 96.62 72 VAL A O 1
ATOM 616 N N . LYS A 1 73 ? -10.357 3.779 15.550 1.00 95.12 73 LYS A N 1
ATOM 617 C CA . LYS A 1 73 ? -11.034 5.083 15.629 1.00 95.12 73 LYS A CA 1
ATOM 618 C C . LYS A 1 73 ? -12.354 5.004 16.399 1.00 95.12 73 LYS A C 1
ATOM 620 O O . LYS A 1 73 ? -12.630 5.909 17.191 1.00 95.12 73 LYS A O 1
ATOM 625 N N . ALA A 1 74 ? -13.156 3.963 16.182 1.00 94.94 74 ALA A N 1
ATOM 626 C CA . ALA A 1 74 ? -14.404 3.745 16.908 1.00 94.94 74 ALA A CA 1
ATOM 627 C C . ALA A 1 74 ? -14.145 3.545 18.410 1.00 94.94 74 ALA A C 1
ATOM 629 O O . ALA A 1 74 ? -14.729 4.258 19.228 1.00 94.94 74 ALA A O 1
ATOM 630 N N . ASP A 1 75 ? -13.182 2.696 18.765 1.00 95.62 75 ASP A N 1
ATOM 631 C CA . ASP A 1 75 ? -12.801 2.422 20.152 1.00 95.62 75 ASP A CA 1
ATOM 632 C C . ASP A 1 75 ? -12.294 3.678 20.859 1.00 95.62 75 ASP A C 1
ATOM 634 O O . ASP A 1 75 ? -12.628 3.944 22.016 1.00 95.62 75 ASP A O 1
ATOM 638 N N . ARG A 1 76 ? -11.488 4.494 20.165 1.00 95.75 76 ARG A N 1
ATOM 639 C CA . ARG A 1 76 ? -11.023 5.783 20.695 1.00 95.75 76 ARG A CA 1
ATOM 640 C C . ARG A 1 76 ? -12.203 6.715 20.981 1.00 95.75 76 ARG A C 1
ATOM 642 O O . ARG A 1 76 ? -12.235 7.345 22.039 1.00 95.75 76 ARG A O 1
ATOM 649 N N . ARG A 1 77 ? -13.178 6.798 20.069 1.00 94.62 77 ARG A N 1
ATOM 650 C CA . ARG A 1 77 ? -14.391 7.613 20.261 1.00 94.62 77 ARG A CA 1
ATOM 651 C C . ARG A 1 77 ? -15.217 7.116 21.445 1.00 94.62 77 ARG A C 1
ATOM 653 O O . ARG A 1 77 ? -15.661 7.935 22.246 1.00 94.62 77 ARG A O 1
ATOM 660 N N . GLN A 1 78 ? -15.402 5.805 21.582 1.00 93.56 78 GLN A N 1
ATOM 661 C CA . GLN A 1 78 ? -16.133 5.220 22.709 1.00 93.56 78 GLN A CA 1
ATOM 662 C C . GLN A 1 78 ? -15.446 5.513 24.044 1.00 93.56 78 GLN A C 1
ATOM 664 O O . GLN A 1 78 ? -16.094 6.010 24.964 1.00 93.56 78 GLN A O 1
ATOM 669 N N . ARG A 1 79 ? -14.124 5.310 24.129 1.00 94.31 79 ARG A N 1
ATOM 670 C CA . ARG A 1 79 ? -13.335 5.643 25.326 1.00 94.31 79 ARG A CA 1
ATOM 671 C C . ARG A 1 79 ? -13.448 7.118 25.698 1.00 94.31 79 ARG A C 1
ATOM 673 O O . ARG A 1 79 ? -13.679 7.437 26.858 1.00 94.31 79 ARG A O 1
ATOM 680 N N . SER A 1 80 ? -13.358 8.017 24.718 1.00 94.81 80 SER A N 1
ATOM 681 C CA . SER A 1 80 ? -13.526 9.456 24.949 1.00 94.81 80 SER A CA 1
ATOM 682 C C . SER A 1 80 ? -14.916 9.797 25.503 1.00 94.81 80 SER A C 1
ATOM 684 O O . SER A 1 80 ? -15.016 10.516 26.499 1.00 94.81 80 SER A O 1
ATOM 686 N N . LYS A 1 81 ? -15.986 9.223 24.931 1.00 95.31 81 LYS A N 1
ATOM 687 C CA . LYS A 1 81 ? -17.359 9.389 25.441 1.00 95.31 81 LYS A CA 1
ATOM 688 C C . LYS A 1 81 ? -17.506 8.867 26.872 1.00 95.31 81 LYS A C 1
ATOM 690 O O . LYS A 1 81 ? -18.096 9.549 27.708 1.00 95.31 81 LYS A O 1
ATOM 695 N N . ALA A 1 82 ? -16.954 7.690 27.166 1.00 94.12 82 ALA A N 1
ATOM 696 C CA . ALA A 1 82 ? -16.997 7.094 28.499 1.00 94.12 82 ALA A CA 1
ATOM 697 C C . ALA A 1 82 ? -16.283 7.975 29.537 1.00 94.12 82 ALA A C 1
ATOM 699 O O . ALA A 1 82 ? -16.853 8.270 30.590 1.00 94.12 82 ALA A O 1
ATOM 700 N N . SER A 1 83 ? -15.084 8.469 29.213 1.00 94.56 83 SER A N 1
ATOM 701 C CA . SER A 1 83 ? -14.343 9.398 30.072 1.00 94.56 83 SER A CA 1
ATOM 702 C C . SER A 1 83 ? -15.120 10.691 30.314 1.00 94.56 83 SER A C 1
ATOM 704 O O . SER A 1 83 ? -15.286 11.08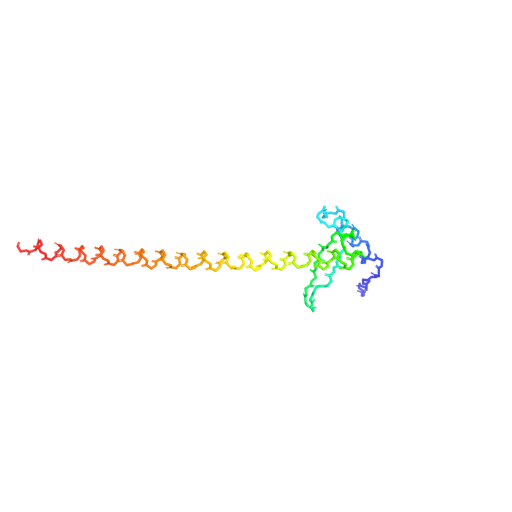9 31.464 1.00 94.56 83 SER A O 1
ATOM 706 N N . ALA A 1 84 ? -15.682 11.305 29.267 1.00 93.88 84 ALA A N 1
ATOM 707 C CA . ALA A 1 84 ? -16.476 12.527 29.399 1.00 93.88 84 ALA A CA 1
ATOM 708 C C . ALA A 1 84 ? -17.704 12.331 30.309 1.00 93.88 84 ALA A C 1
ATOM 710 O O . ALA A 1 84 ? -17.989 13.168 31.168 1.00 93.88 84 ALA A O 1
ATOM 711 N N . MET A 1 85 ? -18.405 11.200 30.171 1.00 93.62 85 MET A N 1
ATOM 712 C CA . MET A 1 85 ? -19.539 10.851 31.033 1.00 93.62 85 MET A CA 1
ATOM 713 C C . MET A 1 85 ? -19.107 10.634 32.488 1.00 93.62 85 MET A C 1
ATOM 715 O O . MET A 1 85 ? -19.793 11.105 33.398 1.00 93.62 85 MET A O 1
ATOM 719 N N . LYS A 1 86 ? -17.960 9.981 32.724 1.00 93.12 86 LYS A N 1
ATOM 720 C CA . LYS A 1 86 ? -17.394 9.792 34.070 1.00 93.12 86 LYS A CA 1
ATOM 721 C C . LYS A 1 86 ? -17.049 11.133 34.721 1.00 93.12 86 LYS A C 1
ATOM 723 O O . LYS A 1 86 ? -17.493 11.387 35.839 1.00 93.12 86 LYS A O 1
ATOM 728 N N . THR A 1 87 ? -16.362 12.024 34.006 1.00 92.06 87 THR A N 1
ATOM 729 C CA . THR A 1 87 ? -16.039 13.376 34.490 1.00 92.06 87 THR A CA 1
ATOM 730 C C . THR A 1 87 ? -17.302 14.190 34.776 1.00 92.06 87 THR A C 1
ATOM 732 O O . THR A 1 87 ? -17.385 14.862 35.802 1.00 92.06 87 THR A O 1
ATOM 735 N N . LYS A 1 88 ? -18.330 14.104 33.919 1.00 91.19 88 LYS A N 1
ATOM 736 C CA . LYS A 1 88 ? -19.617 14.783 34.145 1.00 91.19 88 LYS A CA 1
ATOM 737 C C . LYS A 1 88 ? -20.318 14.272 35.408 1.00 91.19 88 LYS A C 1
ATOM 739 O O . LYS A 1 88 ? -20.842 15.083 36.167 1.00 91.19 88 LYS A O 1
ATOM 744 N N . LYS A 1 89 ? -20.314 12.955 35.653 1.00 89.88 89 LYS A N 1
ATOM 745 C CA . LYS A 1 89 ? -20.860 12.359 36.887 1.00 89.88 89 LYS A CA 1
ATOM 746 C C . LYS A 1 89 ? -20.093 12.826 38.128 1.00 89.88 89 LYS A C 1
ATOM 748 O O . LYS A 1 89 ? -20.725 13.267 39.080 1.00 89.88 89 LYS A O 1
ATOM 753 N N . GLN A 1 90 ? -18.759 12.805 38.091 1.00 87.00 90 GLN A N 1
ATOM 754 C CA . GLN A 1 90 ? -17.920 13.280 39.198 1.00 87.00 90 GLN A CA 1
ATOM 755 C C . GLN A 1 90 ? -18.163 14.762 39.518 1.00 87.00 90 GLN A C 1
ATOM 757 O O . GLN A 1 90 ? -18.376 15.097 40.678 1.00 87.00 90 GLN A O 1
ATOM 762 N N . ARG A 1 91 ? -18.235 15.634 38.498 1.00 85.12 91 ARG A N 1
ATOM 763 C CA . ARG A 1 91 ? -18.553 17.062 38.688 1.00 85.12 91 ARG A CA 1
ATOM 764 C C . ARG A 1 91 ? -19.923 17.274 39.332 1.00 85.12 91 ARG A C 1
ATOM 766 O O . ARG A 1 91 ? -20.053 18.101 40.227 1.00 85.12 91 ARG A O 1
ATOM 773 N N . LYS A 1 92 ? -20.947 16.523 38.910 1.00 82.06 92 LYS A N 1
ATOM 774 C CA . LYS A 1 92 ? -22.281 16.609 39.525 1.00 82.06 92 LYS A CA 1
ATOM 775 C C . LYS A 1 92 ? -22.248 16.230 41.009 1.00 82.06 92 LYS A C 1
ATOM 777 O O . LYS A 1 92 ? -22.779 16.986 41.812 1.00 82.06 92 LYS A O 1
ATOM 782 N N . LEU A 1 93 ? -21.578 15.130 41.360 1.00 78.31 93 LEU A N 1
ATOM 783 C CA . LEU A 1 93 ? -21.435 14.669 42.748 1.00 78.31 93 LEU A CA 1
ATOM 784 C C . LEU A 1 93 ? -20.669 15.675 43.631 1.00 78.31 93 LEU A C 1
ATOM 786 O O . LEU A 1 93 ? -21.045 15.909 44.777 1.00 78.31 93 LEU A O 1
ATOM 790 N N . SER A 1 94 ? -19.632 16.335 43.101 1.00 76.62 94 SER A N 1
ATOM 791 C CA . SER A 1 94 ? -18.906 17.375 43.848 1.00 76.62 94 SER A CA 1
ATOM 792 C C . SER A 1 94 ? -19.731 18.651 44.076 1.00 76.62 94 SER A C 1
ATOM 794 O O . SER A 1 94 ? -19.582 19.310 45.103 1.00 76.62 94 SER A O 1
ATOM 796 N N . CYS A 1 95 ? -20.626 19.002 43.145 1.00 66.69 95 CYS A N 1
ATOM 797 C CA . CYS A 1 95 ? -21.508 20.167 43.277 1.00 66.69 95 CYS A CA 1
ATOM 798 C C . CYS A 1 95 ? -22.700 19.913 44.214 1.00 66.69 95 CYS A C 1
ATOM 800 O O . CYS A 1 95 ? -23.242 20.860 44.777 1.00 66.69 95 CYS A O 1
ATOM 802 N N . THR A 1 96 ? -23.125 18.657 44.383 1.00 62.84 96 THR A N 1
ATOM 803 C CA . THR A 1 96 ? -24.177 18.297 45.345 1.00 62.84 96 THR A CA 1
ATOM 804 C C . THR A 1 96 ? -23.641 18.259 46.775 1.00 62.84 96 THR A C 1
ATOM 806 O O . THR A 1 96 ? -24.275 18.827 47.656 1.00 62.84 96 THR A O 1
ATOM 809 N N . ASN A 1 97 ? -22.437 17.715 46.998 1.00 59.59 97 ASN A N 1
ATOM 810 C CA . ASN A 1 97 ? -21.838 17.638 48.341 1.00 59.59 97 ASN A CA 1
ATOM 811 C C . ASN A 1 97 ? -21.449 19.007 48.930 1.00 59.59 97 ASN A C 1
ATOM 813 O O . ASN A 1 97 ? -21.447 19.188 50.143 1.00 59.59 97 ASN A O 1
ATOM 817 N N . THR A 1 98 ? -21.142 19.993 48.085 1.00 57.66 98 THR A N 1
ATOM 818 C CA . THR A 1 98 ? -20.829 21.368 48.520 1.00 57.66 98 THR A CA 1
ATOM 819 C C . THR A 1 98 ? -22.070 22.195 48.874 1.00 57.66 98 THR A C 1
ATOM 821 O O . THR A 1 98 ? -21.939 23.207 49.558 1.00 57.66 98 THR A O 1
ATOM 824 N N . LYS A 1 99 ? -23.273 21.771 48.453 1.00 55.91 99 LYS A N 1
ATOM 825 C CA . LYS A 1 99 ? -24.550 22.397 48.846 1.0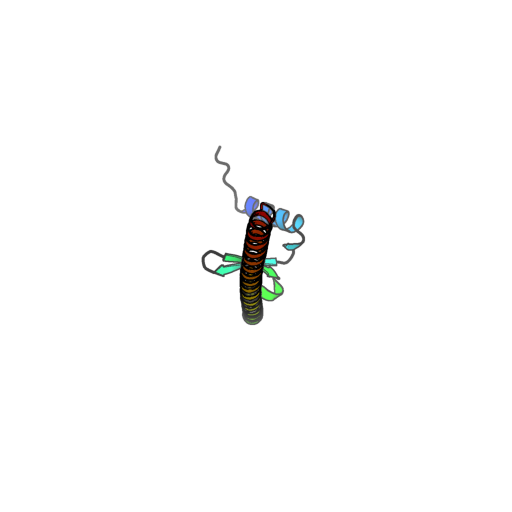0 55.91 99 LYS A CA 1
ATOM 826 C C . LYS A 1 99 ? -25.090 21.887 50.184 1.00 55.91 99 LYS A C 1
ATOM 828 O O . LYS A 1 99 ? -25.776 22.640 50.858 1.00 55.91 99 LYS A O 1
ATOM 833 N N . THR A 1 100 ? -24.784 20.651 50.573 1.00 53.44 100 THR A N 1
ATOM 834 C CA . THR A 1 100 ? -25.240 20.055 51.843 1.00 53.44 100 THR A CA 1
ATOM 835 C C . THR A 1 100 ? -24.388 20.439 53.056 1.00 53.44 100 THR A C 1
ATOM 837 O O . THR A 1 100 ? -24.898 20.412 54.163 1.00 53.44 100 THR A O 1
ATOM 840 N N . ASN A 1 101 ? -23.130 20.852 52.868 1.00 55.38 101 ASN A N 1
ATOM 841 C CA . ASN A 1 101 ? -22.212 21.254 53.953 1.00 55.38 101 ASN A CA 1
ATOM 842 C C . ASN A 1 101 ? -22.289 22.753 54.331 1.00 55.38 101 ASN A C 1
ATOM 844 O O . ASN A 1 101 ? -21.358 23.281 54.933 1.00 55.38 101 ASN A O 1
ATOM 848 N N . LYS A 1 102 ? -23.348 23.464 53.919 1.00 51.62 102 LYS A N 1
ATOM 849 C CA . LYS A 1 102 ? -23.536 24.912 54.147 1.00 51.62 102 LYS A CA 1
ATOM 850 C C . LYS A 1 102 ? -24.719 25.268 55.065 1.00 51.62 102 LYS A C 1
ATOM 852 O O . LYS A 1 102 ? -25.071 26.443 55.117 1.00 51.62 102 LYS A O 1
ATOM 857 N N . ASN A 1 103 ? -25.290 24.291 55.770 1.00 43.34 103 ASN A N 1
ATOM 858 C CA . ASN A 1 103 ? -26.287 24.517 56.822 1.00 43.34 103 ASN A CA 1
ATOM 859 C C . ASN A 1 103 ? -25.689 24.217 58.190 1.00 43.34 103 ASN A C 1
ATOM 861 O O . ASN A 1 103 ? -25.047 23.149 58.300 1.00 43.34 103 ASN A O 1
#

Foldseek 3Di:
DDPPCDPVNVVVVVVVCCVVDVVQPQWDWDDPDPPDIDTDHPVQVVDPVSVVVVVVVVVVVVVVVVVVVVVVVVVVVVVVVVVVVVVVVVVVVVVVVVVVVPD

Organism: NCBI:txid313606

Sequence (103 aa):
MSWEITWEDRRKAKALAQIRQKRLRGKIKVQVDHNTWIYVPKKIARSKRKLRAFLSCRDRKLLEKKALETQVKADRRQRSKASAMKTKKQRKLSCTNTKTNKN

Secondary structure (DSSP, 8-state):
------HHHHHHHHHHHHHH-GGGTTEEEEEEETTEEEEEEHHHHT-HHHHHHHHHHHHHHHHHHHHHHHHHHHHHHHHHHHHHHHHHHHHHHHHHHHHHTT-

Radius of gyration: 28.63 Å; chains: 1; bounding box: 48×43×79 Å